Protein AF-A0A084Q7Z7-F1 (afdb_monomer)

Radius of gyration: 12.38 Å; Cα contacts (8 Å, |Δi|>4): 59; chains: 1; bounding box: 38×20×22 Å

Sequence (53 aa):
MPKQTISTHYMTEMNLQRLLEALFPGKKDFNIRMRNDVFRFDVPKVVDESEFM

Organism: Stachybotrys chlorohalonatus (strain IBT 40285) (NCBI:txid1283841)

Structure (mmCIF, N/CA/C/O backbone):
data_AF-A0A084Q7Z7-F1
#
_entry.id   AF-A0A084Q7Z7-F1
#
loop_
_atom_site.group_PDB
_atom_site.id
_atom_site.type_symbol
_atom_site.label_atom_id
_atom_site.label_alt_id
_atom_site.label_comp_id
_atom_site.label_asym_id
_atom_site.label_entity_id
_atom_site.label_seq_id
_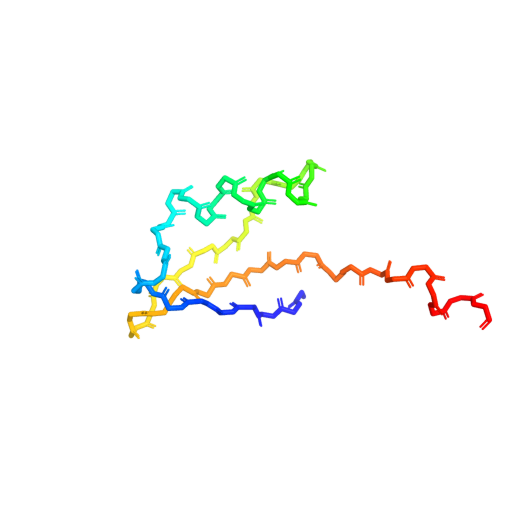atom_site.pdbx_PDB_ins_code
_atom_site.Cartn_x
_atom_site.Cartn_y
_atom_site.Cartn_z
_atom_site.occupancy
_atom_site.B_iso_or_equiv
_atom_site.auth_seq_id
_atom_site.auth_comp_id
_atom_site.auth_asym_id
_atom_site.auth_atom_id
_atom_site.pdbx_PDB_model_num
ATOM 1 N N . MET A 1 1 ? -9.679 -8.954 0.933 1.00 61.91 1 MET A N 1
ATOM 2 C CA . MET A 1 1 ? -9.062 -7.675 0.519 1.00 61.91 1 MET A CA 1
ATOM 3 C C . MET A 1 1 ? -8.573 -7.840 -0.913 1.00 61.91 1 MET A C 1
ATOM 5 O O . MET A 1 1 ? -8.066 -8.919 -1.212 1.00 61.91 1 MET A O 1
ATOM 9 N N . PRO A 1 2 ? -8.816 -6.880 -1.821 1.00 67.94 2 PRO A N 1
ATOM 10 C CA . PRO A 1 2 ? -8.291 -6.956 -3.182 1.00 67.94 2 PRO A CA 1
ATOM 11 C C . PRO A 1 2 ? -6.756 -6.960 -3.155 1.00 67.94 2 PRO A C 1
ATOM 13 O O . PRO A 1 2 ? -6.143 -6.150 -2.461 1.00 67.94 2 PRO A O 1
ATOM 16 N N . LYS A 1 3 ? -6.150 -7.888 -3.900 1.00 77.75 3 LYS A N 1
ATOM 17 C CA . LYS A 1 3 ? -4.692 -7.998 -4.026 1.00 77.75 3 LYS A CA 1
ATOM 18 C C . LYS A 1 3 ? -4.213 -7.014 -5.079 1.00 77.75 3 LYS A C 1
ATOM 20 O O . LYS A 1 3 ? -4.648 -7.095 -6.224 1.00 77.75 3 LYS A O 1
ATOM 25 N N . GLN A 1 4 ? -3.320 -6.121 -4.684 1.00 85.12 4 GLN A N 1
ATOM 26 C CA . GLN A 1 4 ? -2.719 -5.125 -5.563 1.00 85.12 4 GLN A CA 1
ATOM 27 C C . GLN A 1 4 ? -1.261 -5.479 -5.833 1.00 85.12 4 GLN A C 1
ATOM 29 O O . GLN A 1 4 ? -0.622 -6.178 -5.038 1.00 85.12 4 GLN A O 1
ATOM 34 N N . THR A 1 5 ? -0.746 -5.020 -6.973 1.00 88.75 5 THR A N 1
ATOM 35 C CA . THR A 1 5 ? 0.627 -5.306 -7.386 1.00 88.75 5 THR A CA 1
ATOM 36 C C . THR A 1 5 ? 1.326 -4.085 -7.953 1.00 88.75 5 THR A C 1
ATOM 38 O O . THR A 1 5 ? 0.718 -3.347 -8.723 1.00 88.75 5 THR A O 1
ATOM 41 N N . ILE A 1 6 ? 2.613 -3.915 -7.649 1.00 87.75 6 ILE A N 1
ATOM 42 C CA . ILE A 1 6 ? 3.461 -2.901 -8.285 1.00 87.75 6 ILE A CA 1
ATOM 43 C C . ILE A 1 6 ? 4.852 -3.463 -8.576 1.00 87.75 6 ILE A C 1
ATOM 45 O O . ILE A 1 6 ? 5.397 -4.215 -7.772 1.00 87.75 6 ILE A O 1
ATOM 49 N N . SER A 1 7 ? 5.426 -3.127 -9.732 1.00 89.25 7 SER A N 1
ATOM 50 C CA . SER A 1 7 ? 6.798 -3.525 -10.062 1.00 89.25 7 SER A CA 1
ATOM 51 C C . SER A 1 7 ? 7.814 -2.789 -9.182 1.00 89.25 7 SER A C 1
ATOM 53 O O . SER A 1 7 ? 7.679 -1.589 -8.928 1.00 89.25 7 SER A O 1
ATOM 55 N N . THR A 1 8 ? 8.851 -3.511 -8.753 1.00 86.88 8 THR A N 1
ATOM 56 C CA . THR A 1 8 ? 9.982 -2.986 -7.968 1.00 86.88 8 THR A CA 1
ATOM 57 C C . THR A 1 8 ? 10.789 -1.941 -8.740 1.00 86.88 8 THR A C 1
ATOM 59 O O . THR A 1 8 ? 11.489 -1.134 -8.136 1.00 86.88 8 THR A O 1
ATOM 62 N N . HIS A 1 9 ? 10.660 -1.910 -10.071 1.00 89.88 9 HIS A N 1
ATOM 63 C CA . HIS A 1 9 ? 11.306 -0.916 -10.924 1.00 89.88 9 HIS A CA 1
ATOM 64 C C . HIS A 1 9 ? 10.794 0.510 -10.666 1.00 89.88 9 HIS A C 1
ATOM 66 O O . HIS A 1 9 ? 11.548 1.469 -10.800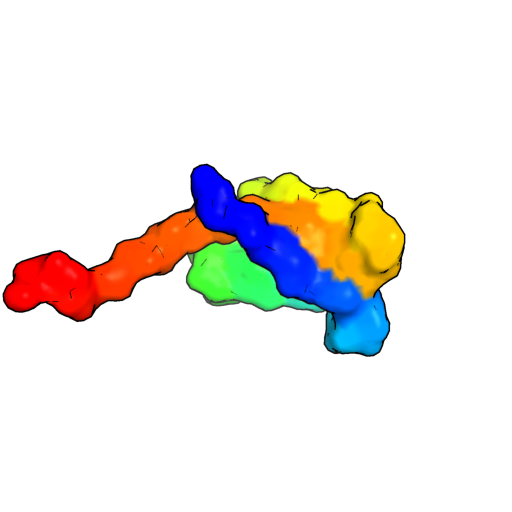 1.00 89.88 9 HIS A O 1
ATOM 72 N N . TYR A 1 10 ? 9.521 0.657 -10.287 1.00 85.56 10 TYR A N 1
ATOM 73 C CA . TYR A 1 10 ? 8.898 1.970 -10.086 1.00 85.56 10 TYR A CA 1
ATOM 74 C C . TYR A 1 10 ? 8.981 2.467 -8.644 1.00 85.56 10 TYR A C 1
ATOM 76 O O . TYR A 1 10 ? 8.848 3.664 -8.397 1.00 85.56 10 TYR A O 1
ATOM 84 N N . MET A 1 11 ? 9.146 1.564 -7.676 1.00 87.88 11 MET A N 1
ATOM 85 C CA . MET A 1 11 ? 9.052 1.907 -6.263 1.00 87.88 11 MET A CA 1
ATOM 86 C C . MET A 1 11 ? 9.791 0.896 -5.390 1.00 87.88 11 MET A C 1
ATOM 88 O O . MET A 1 11 ? 9.767 -0.299 -5.659 1.00 87.88 11 MET A O 1
ATOM 92 N N . THR A 1 12 ? 10.393 1.376 -4.302 1.00 90.56 12 THR A N 1
ATOM 93 C CA . THR A 1 12 ? 10.971 0.541 -3.241 1.00 90.56 12 THR A CA 1
ATOM 94 C C . THR A 1 12 ? 9.916 0.144 -2.208 1.00 90.56 12 THR A C 1
ATOM 96 O O . THR A 1 12 ? 8.918 0.840 -2.029 1.00 90.56 12 THR A O 1
ATOM 99 N N . GLU A 1 13 ? 10.162 -0.932 -1.460 1.00 89.06 13 GLU A N 1
ATOM 100 C CA . GLU A 1 13 ? 9.254 -1.399 -0.401 1.00 89.06 13 GLU A CA 1
ATOM 101 C C . GLU A 1 13 ? 8.958 -0.316 0.649 1.00 89.06 13 GLU A C 1
ATOM 103 O O . GLU A 1 13 ? 7.808 -0.099 1.014 1.00 89.06 13 GLU A O 1
ATOM 108 N N . MET A 1 14 ? 9.983 0.430 1.075 1.00 90.81 14 MET A N 1
ATOM 109 C CA . MET A 1 14 ? 9.830 1.518 2.046 1.00 90.81 14 MET A CA 1
ATOM 110 C C . MET A 1 14 ? 8.916 2.634 1.522 1.00 90.81 14 MET A C 1
ATOM 112 O O . MET A 1 14 ? 8.081 3.155 2.261 1.00 90.81 14 MET A O 1
ATOM 116 N N . ASN A 1 15 ? 9.067 3.011 0.251 1.00 91.56 15 ASN A N 1
ATOM 117 C CA . ASN A 1 15 ? 8.216 4.030 -0.359 1.00 91.56 15 ASN A CA 1
ATOM 118 C C . ASN A 1 15 ? 6.787 3.506 -0.556 1.00 91.56 15 ASN A C 1
ATOM 120 O O . ASN A 1 15 ? 5.841 4.255 -0.321 1.00 91.56 15 ASN A O 1
ATOM 124 N N . LEU A 1 16 ? 6.629 2.220 -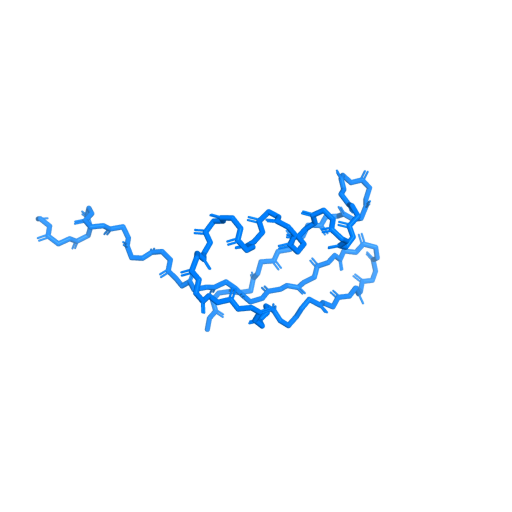0.897 1.00 91.06 16 LEU A N 1
ATOM 125 C CA . LEU A 1 16 ? 5.328 1.553 -0.977 1.00 91.06 16 LEU A CA 1
ATOM 126 C C . LEU A 1 16 ? 4.620 1.587 0.371 1.00 91.06 16 LEU A C 1
ATOM 128 O O . LEU A 1 16 ? 3.464 1.989 0.439 1.00 91.06 16 LEU A O 1
ATOM 132 N N . GLN A 1 17 ? 5.320 1.233 1.444 1.00 90.50 17 GLN A N 1
ATOM 133 C CA . GLN A 1 17 ? 4.760 1.266 2.785 1.00 90.50 17 GLN A CA 1
ATOM 134 C C . GLN A 1 17 ? 4.338 2.681 3.190 1.00 90.50 17 GLN A C 1
ATOM 136 O O . GLN A 1 17 ? 3.202 2.872 3.615 1.00 90.50 17 GLN A O 1
ATOM 141 N N . ARG A 1 18 ? 5.201 3.686 2.991 1.00 91.44 18 ARG A N 1
ATOM 142 C CA . ARG A 1 18 ? 4.866 5.089 3.295 1.00 91.44 18 ARG A CA 1
ATOM 143 C C . ARG A 1 18 ? 3.639 5.575 2.527 1.00 91.44 18 ARG A C 1
ATOM 145 O O . ARG A 1 18 ? 2.794 6.257 3.096 1.00 91.44 18 ARG A O 1
ATOM 152 N N . LEU A 1 19 ? 3.537 5.222 1.247 1.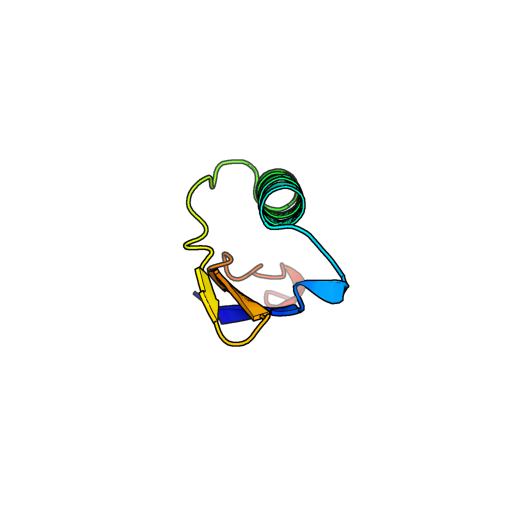00 90.25 19 LEU A N 1
ATOM 153 C CA . LEU A 1 19 ? 2.392 5.577 0.414 1.00 90.25 19 LEU A CA 1
ATOM 154 C C . LEU A 1 19 ? 1.107 4.902 0.910 1.00 90.25 19 LEU A C 1
ATOM 156 O O . LEU A 1 19 ? 0.073 5.554 1.012 1.00 90.25 19 LEU A O 1
ATOM 160 N N . LEU A 1 20 ? 1.169 3.620 1.267 1.00 89.44 20 LEU A N 1
ATOM 161 C CA . LEU A 1 20 ? 0.018 2.888 1.792 1.00 89.44 20 LEU A CA 1
ATOM 162 C C . LEU A 1 20 ? -0.443 3.421 3.155 1.00 89.44 20 LEU A C 1
ATOM 164 O O . LEU A 1 20 ? -1.643 3.576 3.366 1.00 89.44 20 LEU A O 1
ATOM 168 N N . GLU A 1 21 ? 0.485 3.754 4.050 1.00 90.81 21 GLU A N 1
ATOM 169 C CA . GLU A 1 21 ? 0.173 4.370 5.346 1.00 90.81 21 GLU A CA 1
ATOM 170 C C . GLU A 1 21 ? -0.453 5.765 5.189 1.00 90.81 21 GLU A C 1
ATOM 172 O O . GLU A 1 21 ? -1.351 6.121 5.951 1.00 90.81 21 GLU A O 1
ATOM 177 N N . ALA A 1 22 ? -0.023 6.538 4.183 1.00 89.62 22 ALA A N 1
ATOM 178 C CA . ALA A 1 22 ? -0.605 7.844 3.872 1.00 89.62 22 ALA A CA 1
ATOM 179 C C . ALA A 1 22 ? -2.023 7.736 3.283 1.00 89.62 22 ALA A C 1
ATOM 181 O O . ALA A 1 22 ? -2.885 8.549 3.609 1.00 89.62 22 ALA A O 1
ATOM 182 N N . LEU A 1 23 ? -2.272 6.737 2.428 1.00 87.50 23 LEU A N 1
ATOM 183 C CA . LEU A 1 23 ? -3.580 6.514 1.798 1.00 87.50 23 LEU A CA 1
ATOM 184 C C . LEU A 1 23 ? -4.603 5.871 2.743 1.00 87.50 23 LEU A C 1
ATOM 186 O O . LEU A 1 23 ? -5.799 6.118 2.611 1.00 87.50 23 LEU A O 1
ATOM 190 N N . PHE A 1 24 ? -4.149 5.044 3.685 1.00 86.94 24 PHE A N 1
ATOM 191 C CA . PHE A 1 24 ? -5.008 4.311 4.614 1.00 86.94 24 PHE A CA 1
ATOM 192 C C . PHE A 1 24 ? -4.626 4.616 6.069 1.00 86.94 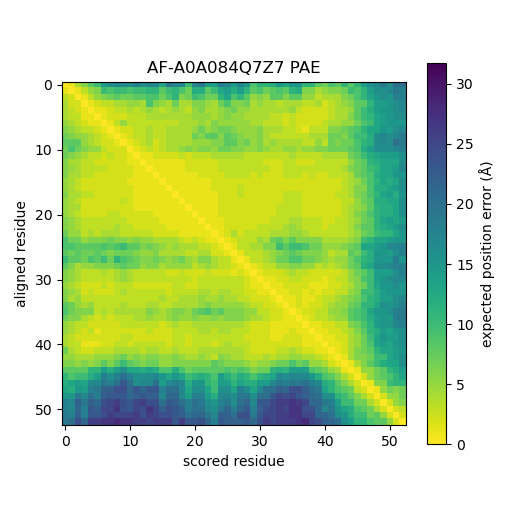24 PHE A C 1
ATOM 194 O O . PHE A 1 24 ? -4.105 3.737 6.771 1.00 86.94 24 PHE A O 1
ATOM 201 N N . PRO A 1 25 ? -4.892 5.844 6.553 1.00 81.19 25 PRO A N 1
ATOM 202 C CA . PRO A 1 25 ? -4.573 6.229 7.920 1.00 81.19 25 PRO A CA 1
ATOM 203 C C . PRO A 1 25 ? -5.283 5.294 8.910 1.00 81.19 25 PRO A C 1
ATOM 205 O O . PRO A 1 25 ? -6.500 5.131 8.881 1.00 81.19 25 PRO A O 1
ATOM 208 N N . GLY A 1 26 ? -4.505 4.642 9.777 1.00 83.75 26 GLY A N 1
ATOM 209 C CA . GLY A 1 26 ? -5.002 3.679 10.770 1.00 83.75 26 GLY A CA 1
ATOM 210 C C . GLY A 1 26 ? -4.763 2.207 10.422 1.00 83.75 26 GLY A C 1
ATOM 211 O O . GLY A 1 26 ? -4.836 1.363 11.314 1.00 83.75 26 GLY A O 1
ATOM 212 N N . LYS A 1 27 ? -4.385 1.882 9.179 1.00 80.25 27 LYS A N 1
ATOM 213 C CA . LYS A 1 27 ? -3.891 0.548 8.815 1.00 80.25 27 LYS A CA 1
ATOM 214 C C . LYS A 1 27 ? -2.369 0.580 8.680 1.00 80.25 27 LYS A C 1
ATOM 216 O O . LYS A 1 27 ? -1.826 1.419 7.976 1.00 80.25 27 LYS A O 1
ATOM 221 N N . LYS A 1 28 ? -1.689 -0.339 9.369 1.00 78.62 28 LYS A N 1
ATOM 222 C CA . LYS A 1 28 ? -0.220 -0.479 9.321 1.00 78.62 28 LYS A CA 1
ATOM 223 C C . LYS A 1 28 ? 0.248 -1.786 8.688 1.00 78.62 28 LYS A C 1
ATOM 225 O O . LYS A 1 28 ? 1.379 -1.875 8.234 1.00 78.62 28 LYS A O 1
ATOM 230 N N . ASP A 1 29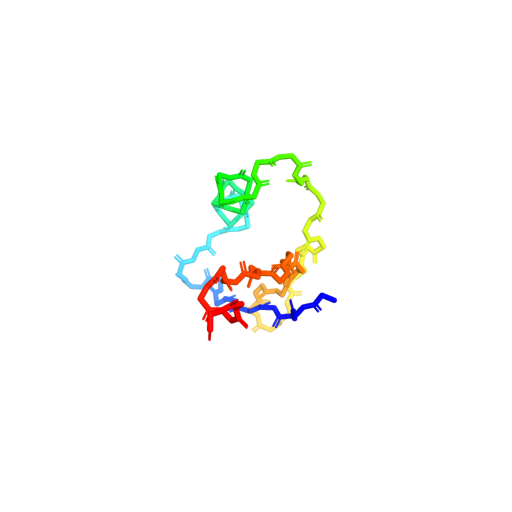 ? -0.623 -2.792 8.642 1.00 86.12 29 ASP A N 1
ATOM 231 C CA . ASP A 1 29 ? -0.280 -4.112 8.121 1.00 86.12 29 ASP A CA 1
ATOM 232 C C . ASP A 1 29 ? -0.892 -4.323 6.732 1.00 86.12 29 ASP A C 1
ATOM 234 O O . ASP A 1 29 ? -2.100 -4.529 6.588 1.00 86.12 29 ASP A O 1
ATOM 238 N N . PHE A 1 30 ? -0.058 -4.212 5.697 1.00 87.38 30 PHE A N 1
ATOM 239 C CA . PHE A 1 30 ? -0.458 -4.344 4.291 1.00 87.38 30 PHE A CA 1
ATOM 240 C C . PHE A 1 30 ? 0.008 -5.658 3.647 1.00 87.38 30 PHE A C 1
ATOM 242 O O . PHE A 1 30 ? -0.146 -5.819 2.438 1.00 87.38 30 PHE A O 1
ATOM 249 N N . ASN A 1 31 ? 0.580 -6.596 4.416 1.00 89.50 31 ASN A N 1
ATOM 250 C CA . ASN A 1 31 ? 1.107 -7.873 3.911 1.00 89.50 31 ASN A CA 1
ATOM 251 C C . ASN A 1 31 ? 1.956 -7.737 2.629 1.00 89.50 31 ASN A C 1
ATOM 253 O O . ASN A 1 31 ? 1.784 -8.508 1.681 1.00 89.50 31 ASN A O 1
ATOM 257 N N . ILE A 1 32 ? 2.854 -6.747 2.581 1.00 90.12 32 ILE A N 1
ATOM 258 C CA . ILE A 1 32 ? 3.703 -6.509 1.409 1.00 90.12 32 ILE A CA 1
ATOM 259 C C . ILE A 1 32 ? 4.651 -7.702 1.232 1.00 90.12 32 ILE A C 1
ATOM 261 O O . ILE A 1 32 ? 5.343 -8.112 2.159 1.00 90.12 32 ILE A O 1
ATOM 265 N N . ARG A 1 33 ? 4.664 -8.296 0.036 1.00 92.25 33 ARG A N 1
ATOM 266 C CA . ARG A 1 33 ? 5.549 -9.410 -0.328 1.00 92.25 33 ARG A CA 1
ATOM 267 C C . ARG A 1 33 ? 6.094 -9.210 -1.727 1.00 92.25 33 ARG A C 1
ATOM 269 O O . ARG A 1 33 ? 5.329 -8.943 -2.650 1.00 92.25 33 ARG A O 1
ATOM 276 N N . MET A 1 34 ? 7.391 -9.417 -1.913 1.00 89.75 34 MET A N 1
ATOM 277 C CA . MET A 1 34 ? 8.009 -9.397 -3.236 1.00 89.75 34 MET A CA 1
ATOM 278 C C . MET A 1 34 ? 7.962 -10.788 -3.879 1.00 89.75 34 MET A C 1
ATOM 280 O O . MET A 1 34 ? 8.290 -11.792 -3.247 1.00 89.75 34 MET A O 1
ATOM 284 N N . ARG A 1 35 ? 7.561 -10.860 -5.151 1.00 91.00 35 ARG A N 1
ATOM 285 C CA . ARG A 1 35 ? 7.657 -12.074 -5.970 1.00 91.00 35 ARG A CA 1
ATOM 286 C C . ARG A 1 35 ? 7.861 -11.704 -7.434 1.00 91.00 35 ARG A C 1
ATOM 288 O O . ARG A 1 35 ? 7.008 -11.023 -7.993 1.00 91.00 35 ARG A O 1
ATOM 295 N N . ASN A 1 36 ? 8.924 -12.224 -8.050 1.00 89.62 36 ASN A N 1
ATOM 296 C CA . ASN A 1 36 ? 9.295 -11.954 -9.446 1.00 89.62 36 ASN A CA 1
ATOM 297 C C . ASN A 1 36 ? 9.358 -10.446 -9.746 1.00 89.62 36 ASN A C 1
ATOM 299 O O . ASN A 1 36 ? 8.639 -9.975 -10.620 1.00 89.62 36 ASN A O 1
ATOM 303 N N . ASP A 1 37 ? 10.125 -9.689 -8.954 1.00 90.19 37 ASP A N 1
ATOM 304 C CA . ASP A 1 37 ? 10.290 -8.232 -9.126 1.00 90.19 37 ASP A CA 1
ATOM 305 C C . ASP A 1 37 ? 8.986 -7.421 -9.043 1.00 90.19 37 ASP A C 1
ATOM 307 O O . ASP A 1 37 ? 8.874 -6.296 -9.527 1.00 90.19 37 ASP A O 1
ATOM 311 N N . VAL A 1 38 ? 7.971 -7.988 -8.393 1.00 91.75 38 VAL A N 1
ATOM 312 C CA . VAL A 1 38 ? 6.679 -7.345 -8.173 1.00 91.75 38 VAL A CA 1
ATOM 313 C C . VAL A 1 38 ? 6.322 -7.439 -6.697 1.00 91.75 38 VAL A C 1
ATOM 315 O O . VAL A 1 38 ? 6.268 -8.529 -6.121 1.00 91.75 38 VAL A O 1
ATOM 318 N N . PHE A 1 39 ? 6.037 -6.298 -6.080 1.00 92.50 39 PHE A N 1
ATOM 319 C CA . PHE A 1 39 ? 5.394 -6.236 -4.777 1.00 92.50 39 PHE A CA 1
ATOM 320 C C . PHE A 1 39 ? 3.923 -6.608 -4.903 1.00 92.50 39 PHE A C 1
ATOM 322 O O . PHE A 1 39 ? 3.228 -6.144 -5.803 1.00 92.50 39 PHE A O 1
ATOM 329 N N . ARG A 1 40 ? 3.445 -7.428 -3.974 1.00 92.12 40 ARG A N 1
ATOM 330 C CA . ARG A 1 40 ? 2.047 -7.817 -3.793 1.00 92.12 40 ARG A CA 1
ATOM 331 C C . ARG A 1 40 ? 1.616 -7.398 -2.400 1.00 92.12 40 ARG A C 1
ATOM 333 O O . ARG A 1 40 ? 2.352 -7.668 -1.458 1.00 92.12 40 ARG A O 1
ATOM 340 N N . PHE A 1 41 ? 0.459 -6.765 -2.272 1.00 91.00 41 PHE A N 1
ATOM 341 C CA . PHE A 1 41 ? 0.009 -6.207 -0.998 1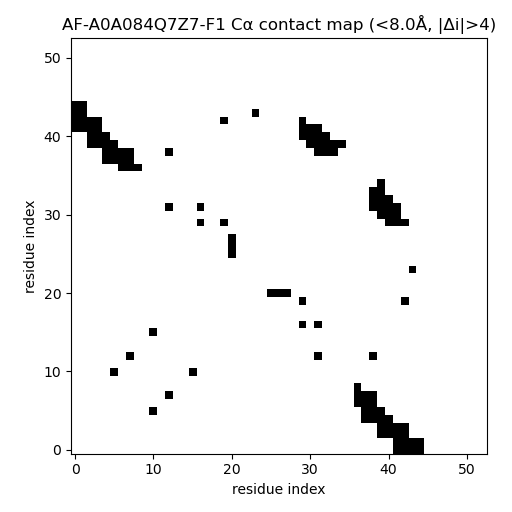.00 91.00 41 PHE A CA 1
ATOM 342 C C . PHE A 1 41 ? -1.520 -6.164 -0.896 1.00 91.00 41 PHE A C 1
ATOM 344 O O . PHE A 1 41 ? -2.235 -6.190 -1.904 1.00 91.00 41 PHE A O 1
ATOM 351 N N . ASP A 1 42 ? -2.007 -6.110 0.342 1.00 89.12 42 ASP A N 1
ATOM 352 C CA . ASP A 1 42 ? -3.422 -6.099 0.695 1.00 89.12 42 ASP A CA 1
ATOM 353 C C . ASP A 1 42 ? -3.881 -4.689 1.071 1.00 89.12 42 ASP A C 1
ATOM 355 O O . ASP A 1 42 ? -3.546 -4.160 2.136 1.00 89.12 42 ASP A O 1
ATOM 359 N N . VAL A 1 43 ? -4.753 -4.110 0.250 1.00 85.19 43 VAL A N 1
ATOM 360 C CA . VAL A 1 43 ? -5.391 -2.823 0.555 1.00 85.19 43 VAL A CA 1
ATOM 361 C C . VAL A 1 43 ? -6.838 -3.014 1.008 1.00 85.19 43 VAL A C 1
ATOM 363 O O . VAL A 1 43 ? -7.509 -3.956 0.569 1.00 85.19 43 VAL A O 1
ATOM 366 N N . PRO A 1 44 ? -7.352 -2.160 1.909 1.00 78.12 44 PRO A N 1
ATOM 367 C CA . PRO A 1 44 ? -8.790 -2.048 2.122 1.00 78.12 44 PRO A CA 1
ATOM 368 C C . PRO A 1 44 ? -9.487 -1.795 0.783 1.00 78.12 44 PRO A C 1
ATOM 370 O O . PRO A 1 44 ? -8.955 -1.098 -0.081 1.00 78.12 44 PRO A O 1
ATOM 373 N N . LYS A 1 45 ? -10.675 -2.371 0.597 1.00 70.88 45 LYS A N 1
ATOM 374 C CA . LYS A 1 45 ? -11.520 -1.982 -0.531 1.00 70.88 45 LYS A CA 1
ATOM 375 C C . LYS A 1 45 ? -11.937 -0.537 -0.239 1.00 70.88 45 LYS A C 1
ATOM 377 O O . LYS A 1 45 ? -12.601 -0.316 0.770 1.00 70.88 45 LYS A O 1
ATOM 382 N N . VAL A 1 46 ? -11.478 0.426 -1.039 1.00 65.00 46 VAL A N 1
ATOM 383 C CA . VAL A 1 46 ? -12.030 1.783 -0.995 1.00 65.00 46 VAL A CA 1
ATOM 384 C C . VAL A 1 46 ? -13.477 1.613 -1.438 1.00 65.00 46 VAL A C 1
ATOM 386 O O . VAL A 1 46 ? -13.729 1.270 -2.590 1.00 65.00 46 VAL A O 1
ATOM 389 N N . VAL A 1 47 ? -14.406 1.663 -0.485 1.00 57.16 47 VAL A N 1
ATOM 390 C CA . VAL A 1 47 ? -15.824 1.775 -0.809 1.00 57.16 47 VAL A CA 1
ATOM 391 C C . VAL A 1 47 ? -15.964 3.209 -1.275 1.00 57.16 47 VAL A C 1
ATOM 393 O O . VAL A 1 47 ? -15.881 4.129 -0.467 1.00 57.16 47 VAL A O 1
ATOM 396 N N . ASP A 1 48 ? -16.028 3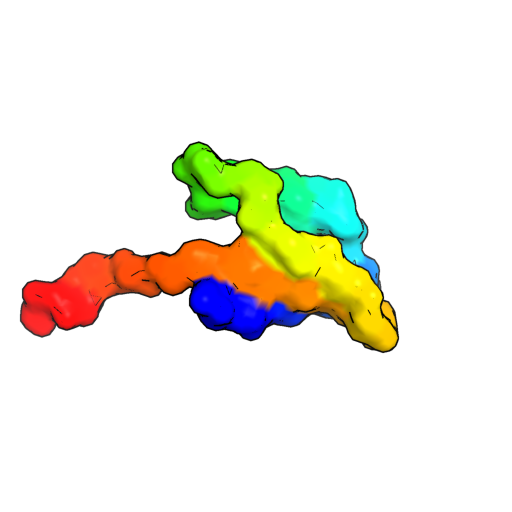.392 -2.585 1.00 53.28 48 ASP A N 1
ATOM 397 C CA . ASP A 1 48 ? -16.365 4.681 -3.156 1.00 53.28 48 ASP A CA 1
ATOM 398 C C . ASP A 1 48 ? -17.808 4.967 -2.716 1.00 53.28 48 ASP A C 1
ATOM 400 O O . ASP A 1 48 ? -18.709 4.175 -3.000 1.00 53.28 48 ASP A O 1
ATOM 404 N N . GLU A 1 49 ? -18.045 6.051 -1.972 1.00 53.50 49 GLU A N 1
ATOM 405 C CA . GLU A 1 49 ? -19.404 6.452 -1.558 1.00 53.50 49 GLU A CA 1
ATOM 406 C C . GLU A 1 49 ? -20.333 6.683 -2.772 1.00 53.50 49 GLU A C 1
ATOM 408 O O . GLU A 1 49 ? -21.551 6.742 -2.626 1.00 53.50 49 GLU A O 1
ATOM 413 N N . SER A 1 50 ? -19.769 6.715 -3.983 1.00 54.56 50 SER A N 1
ATOM 414 C CA . SER A 1 50 ? -20.464 6.719 -5.269 1.00 54.56 50 SER A CA 1
ATOM 415 C C . SER A 1 50 ? -21.282 5.449 -5.572 1.00 54.56 50 SER A C 1
ATOM 417 O O . SER A 1 50 ? -22.112 5.490 -6.474 1.00 54.56 50 SER A O 1
ATOM 419 N N . GLU A 1 51 ? -21.091 4.326 -4.861 1.00 50.44 51 GLU A N 1
ATOM 420 C CA . GLU A 1 51 ? -21.920 3.110 -5.034 1.00 50.44 51 GLU A CA 1
ATOM 421 C C . GLU A 1 51 ? -23.225 3.117 -4.200 1.00 50.44 51 GLU A C 1
ATOM 423 O O . GLU A 1 51 ? -23.998 2.162 -4.278 1.00 50.44 51 GLU A O 1
ATOM 428 N N . PHE A 1 52 ? -23.496 4.169 -3.412 1.00 52.03 52 PHE A N 1
ATOM 429 C CA . PHE A 1 52 ? -24.694 4.276 -2.557 1.00 52.03 52 PHE A CA 1
ATOM 430 C C . PHE A 1 52 ? -25.739 5.323 -3.0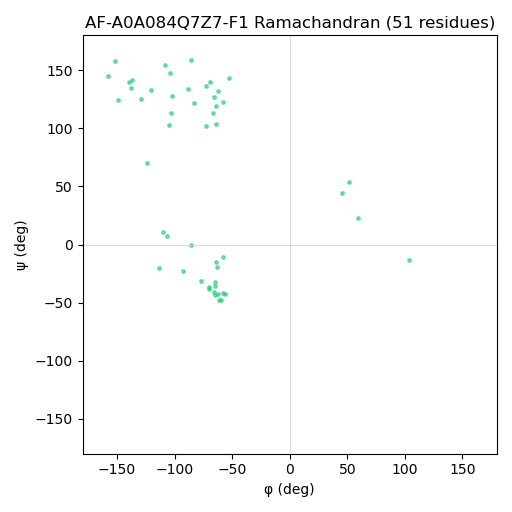06 1.00 52.03 52 PHE A C 1
ATOM 432 O O . PHE A 1 52 ? -26.667 5.590 -2.238 1.00 52.03 52 PHE A O 1
ATOM 439 N N . MET A 1 53 ? -25.635 5.898 -4.214 1.00 42.50 53 MET A N 1
ATOM 440 C CA . MET A 1 53 ? -26.664 6.797 -4.782 1.00 42.50 53 MET A CA 1
ATOM 441 C C . MET A 1 53 ? -27.508 6.142 -5.873 1.00 42.50 53 MET A C 1
ATOM 443 O O . MET A 1 53 ? -26.926 5.464 -6.748 1.00 42.50 53 MET A O 1
#

Foldseek 3Di:
DDKDKDALVVDPPVRVQVVLCVVDPPDNAFPWDDDPRMTITHHDDPPDCVVVD

Nearest PDB structures (foldseek):
  7pau-assembly1_7  TM=3.963E-01  e=1.074E+00  Mycoplasmoides pneumoniae M129
  5xwb-assembly2_B  TM=4.363E-01  e=1.235E+00  Colwellia psychrerythraea 34H
  1c0t-assembly1_A  TM=3.663E-01  e=2.312E+00  Human immunodeficiency virus 1

Solvent-accessible surface area (backbone atoms only — not comparable to full-atom values): 3380 Å² total; per-residue (Å²): 110,60,79,44,75,47,52,48,89,82,45,52,71,70,57,51,50,54,52,48,39,68,76,36,78,92,53,85,81,37,72,74,43,79,56,92,67,23,37,33,29,48,43,80,75,80,76,59,77,79,80,77,116

Mean predicted aligned error: 6.96 Å

Secondary structure (DSSP, 8-state):
--EEEEETTT--HHHHHHHHHHHSTT------EEETTEEEEE------GGGG-

pLDDT: mean 81.64, std 13.48, range [42.5, 92.5]